Protein AF-A0A8T5M320-F1 (afdb_monomer_lite)

Foldseek 3Di:
DDPVVVVVVVVVVVVVVVVVVVVVDDDDDPVRVVVVCVVVVVVCVVVVVVVVVVVVCVVVVD

Secondary structure (DSSP, 8-state):
--THHHHHHHHHHHHHHHHHHHHHSPPPPHHHHHHHHHHHHHHHHHHHHHHHHHHHHHHHH-

Sequence (62 aa):
MDVQETKKYKVKRFIKETIRVLRITKKPNKQEYTSVVKVTGLGILIIGALGFIIFLLKHLLI

pLDDT: mean 86.16, std 12.89, range [43.75, 97.5]

Structure (mmCIF, N/CA/C/O backbone):
data_AF-A0A8T5M320-F1
#
_entry.id   AF-A0A8T5M320-F1
#
loop_
_atom_site.group_PDB
_atom_site.id
_atom_site.type_symbol
_atom_site.label_atom_id
_atom_site.label_alt_id
_atom_site.label_comp_id
_atom_site.label_asym_id
_atom_site.label_entity_id
_atom_site.label_seq_id
_atom_site.pdbx_PDB_ins_code
_atom_site.Cartn_x
_atom_site.Cartn_y
_atom_site.Cartn_z
_atom_site.occupancy
_atom_site.B_iso_or_equiv
_atom_site.auth_seq_id
_atom_site.auth_comp_id
_atom_site.auth_asym_id
_atom_site.auth_atom_id
_atom_site.pdbx_PDB_model_num
ATOM 1 N N . MET A 1 1 ? -44.878 13.379 15.371 1.00 50.16 1 MET A N 1
ATOM 2 C CA . MET A 1 1 ? -44.301 12.015 15.366 1.00 50.16 1 MET A CA 1
ATOM 3 C C . MET A 1 1 ? -43.002 12.080 14.583 1.00 50.16 1 MET A C 1
ATOM 5 O O . MET A 1 1 ? -43.001 12.045 13.357 1.00 50.16 1 MET A O 1
ATOM 9 N N . ASP A 1 2 ? -41.911 12.308 15.305 1.00 43.75 2 ASP A N 1
ATOM 10 C CA . ASP A 1 2 ? -40.651 12.816 14.770 1.00 43.75 2 ASP A CA 1
ATOM 11 C C . ASP A 1 2 ? -39.747 11.689 14.268 1.00 43.75 2 ASP A C 1
ATOM 13 O O . ASP A 1 2 ? -38.987 11.061 15.004 1.00 43.75 2 ASP A O 1
ATOM 17 N N . VAL A 1 3 ? -39.800 11.469 12.954 1.00 61.31 3 VAL A N 1
ATOM 18 C CA . VAL A 1 3 ? -38.983 10.511 12.184 1.00 61.31 3 VAL A CA 1
ATOM 19 C C . VAL A 1 3 ? -37.465 10.662 12.448 1.00 61.31 3 VAL A C 1
ATOM 21 O O . VAL A 1 3 ? -36.692 9.734 12.207 1.00 61.31 3 VAL A O 1
ATOM 24 N N . GLN A 1 4 ? -37.011 11.795 12.998 1.00 56.47 4 GLN A N 1
ATOM 25 C CA . GLN A 1 4 ? -35.599 12.112 13.247 1.00 56.47 4 GLN A CA 1
ATOM 26 C C . GLN A 1 4 ? -34.946 11.356 14.416 1.00 56.47 4 GLN A C 1
ATOM 28 O O . GLN A 1 4 ? -33.730 11.142 14.368 1.00 56.47 4 GLN A O 1
ATOM 33 N N . GLU A 1 5 ? -35.699 10.871 15.409 1.00 58.28 5 GLU A N 1
ATOM 34 C CA . GLU A 1 5 ? -35.106 10.048 16.475 1.00 58.28 5 GLU A CA 1
ATOM 35 C C . GLU A 1 5 ? -34.577 8.715 15.913 1.00 58.28 5 GLU A C 1
ATOM 37 O O . GLU A 1 5 ? -33.420 8.349 16.138 1.00 58.28 5 GLU A O 1
ATOM 42 N N . THR A 1 6 ? -35.365 8.026 15.080 1.00 61.88 6 THR A N 1
ATOM 43 C CA .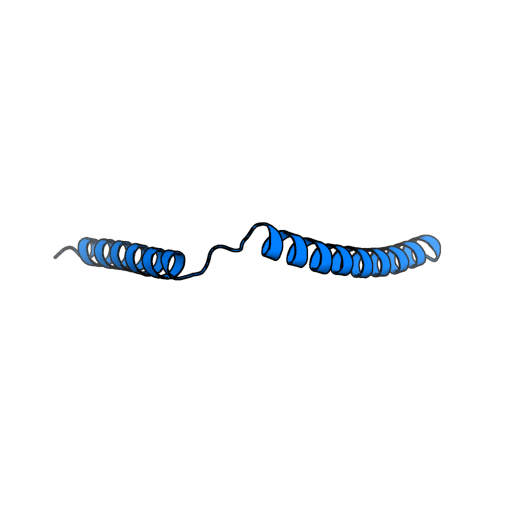 THR A 1 6 ? -35.029 6.682 14.568 1.00 61.88 6 THR A CA 1
ATOM 44 C C . THR A 1 6 ? -33.716 6.623 13.771 1.00 61.88 6 THR A C 1
ATOM 46 O O . THR A 1 6 ? -32.950 5.663 13.913 1.00 61.88 6 THR A O 1
ATOM 49 N N . LYS A 1 7 ? -33.394 7.659 12.977 1.00 59.81 7 LYS A N 1
ATOM 50 C CA . LYS A 1 7 ? -32.120 7.741 12.234 1.00 59.81 7 LYS A CA 1
ATOM 51 C C . LYS A 1 7 ? -30.918 7.909 13.165 1.00 59.81 7 LYS A C 1
ATOM 53 O O . LYS A 1 7 ? -29.914 7.217 12.984 1.00 59.81 7 LYS A O 1
ATOM 58 N N . LYS A 1 8 ? -31.017 8.779 14.179 1.00 63.94 8 LYS A N 1
ATOM 59 C CA . LYS A 1 8 ? -29.942 8.992 15.166 1.00 63.94 8 LYS A CA 1
ATOM 60 C C . LYS A 1 8 ? -29.650 7.715 15.957 1.00 63.94 8 LYS A C 1
ATOM 62 O O . LYS A 1 8 ? -28.478 7.397 16.167 1.00 63.94 8 LYS A O 1
ATOM 67 N N . TYR A 1 9 ? -30.679 6.958 16.341 1.00 72.44 9 TYR A N 1
ATOM 68 C CA . TYR A 1 9 ? -30.493 5.684 17.044 1.00 72.44 9 TYR A CA 1
ATOM 69 C C . TYR A 1 9 ? -29.833 4.616 16.176 1.00 72.44 9 TYR A C 1
ATOM 71 O O . TYR A 1 9 ? -28.924 3.933 16.650 1.00 72.44 9 TYR A O 1
ATOM 79 N N . LYS A 1 10 ? -30.220 4.506 14.897 1.00 76.25 10 LYS A N 1
ATOM 80 C CA . LYS A 1 10 ? -29.582 3.569 13.962 1.00 76.25 10 LYS A CA 1
ATOM 81 C C . LYS A 1 10 ? -28.090 3.862 13.802 1.00 76.25 10 LYS A C 1
ATOM 83 O O . LYS A 1 10 ? -27.285 2.970 14.037 1.00 76.25 10 LYS A O 1
ATOM 88 N N . VAL A 1 11 ? -27.701 5.101 13.491 1.00 83.44 11 VAL A N 1
ATOM 89 C CA . VAL A 1 11 ? -26.281 5.459 13.274 1.00 83.44 11 VAL A CA 1
ATOM 90 C C . VAL A 1 11 ? -25.440 5.253 14.536 1.00 83.44 11 VAL A C 1
ATOM 92 O O . VAL A 1 11 ? -24.362 4.666 14.462 1.00 83.44 11 VAL A O 1
ATOM 95 N N . LYS A 1 12 ? -25.940 5.658 15.713 1.00 82.19 12 LYS A N 1
ATOM 96 C CA . LYS A 1 12 ? -25.243 5.416 16.989 1.00 82.19 12 LYS A CA 1
ATOM 97 C C . LYS A 1 12 ? -25.032 3.925 17.256 1.00 82.19 12 LYS A C 1
ATOM 99 O O . LYS A 1 12 ? -23.968 3.539 17.738 1.00 82.19 12 LYS A O 1
ATOM 104 N N . ARG A 1 13 ? -26.024 3.089 16.934 1.00 83.75 13 ARG A N 1
ATOM 105 C CA . ARG A 1 13 ? -25.921 1.633 17.063 1.00 83.75 13 ARG A CA 1
ATOM 106 C C . ARG A 1 13 ? -24.901 1.050 16.085 1.00 83.75 13 ARG A C 1
ATOM 108 O O . ARG A 1 13 ? -24.035 0.308 16.533 1.00 83.75 13 ARG A O 1
ATOM 115 N N . PHE A 1 14 ? -24.933 1.450 14.812 1.00 85.12 14 PHE A N 1
ATOM 116 C CA . PHE A 1 14 ? -23.959 1.007 13.808 1.00 85.12 14 PHE A CA 1
ATOM 117 C C . PHE A 1 14 ? -22.525 1.363 14.203 1.00 85.12 14 PHE A C 1
ATOM 119 O O . PHE A 1 14 ? -21.664 0.494 14.197 1.00 85.12 14 PHE A O 1
ATOM 126 N N . ILE A 1 15 ? -22.264 2.601 14.635 1.00 88.12 15 ILE A N 1
ATOM 127 C CA . ILE A 1 15 ? -20.925 3.007 15.091 1.00 88.12 15 ILE A CA 1
ATOM 128 C C . ILE A 1 15 ? -20.478 2.161 16.292 1.00 88.12 15 ILE A C 1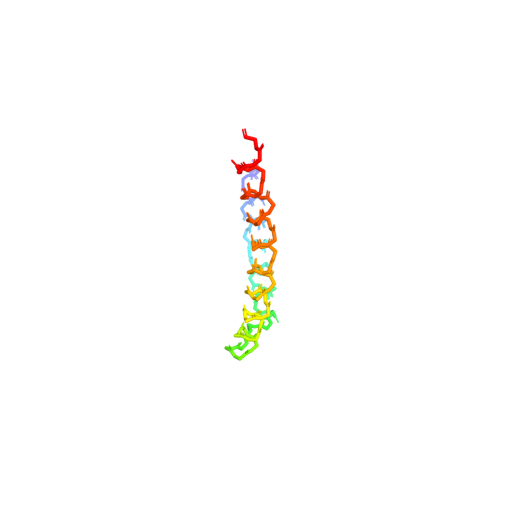
ATOM 130 O O . ILE A 1 15 ? -19.340 1.695 16.334 1.00 88.12 15 ILE A O 1
ATOM 134 N N . LYS A 1 16 ? -21.373 1.915 17.259 1.00 87.19 16 LYS A N 1
ATOM 135 C CA . LYS A 1 16 ? -21.072 1.093 18.440 1.00 87.19 16 LYS A CA 1
ATOM 136 C C . LYS A 1 16 ? -20.756 -0.362 18.071 1.00 87.19 16 LYS A C 1
ATOM 138 O O . LYS A 1 16 ? -19.856 -0.954 18.666 1.00 87.19 16 LYS A O 1
ATOM 143 N N . GLU A 1 17 ? -21.471 -0.927 17.101 1.00 87.94 17 GLU A N 1
ATOM 144 C CA . GLU A 1 17 ? -21.225 -2.274 16.576 1.00 87.94 17 GLU A CA 1
ATOM 145 C C . GLU A 1 17 ? -19.897 -2.335 15.796 1.00 87.94 17 GLU A C 1
ATOM 147 O O . GLU A 1 17 ? -19.067 -3.194 16.095 1.00 87.94 17 GLU A O 1
ATOM 152 N N . THR A 1 18 ? -19.613 -1.369 14.914 1.00 89.00 18 THR A N 1
ATOM 153 C CA . THR A 1 18 ? -18.343 -1.278 14.166 1.00 89.00 18 THR A CA 1
ATOM 154 C C . THR A 1 18 ? -17.131 -1.156 15.090 1.00 89.00 18 THR A C 1
ATOM 156 O O . THR A 1 18 ? -16.131 -1.842 14.893 1.00 89.00 18 THR A O 1
ATOM 159 N N . ILE A 1 19 ? -17.214 -0.337 16.143 1.00 88.56 19 ILE A N 1
ATOM 160 C CA . ILE A 1 19 ? -16.131 -0.203 17.131 1.00 88.56 19 ILE A CA 1
ATOM 161 C C . ILE A 1 19 ? -15.880 -1.531 17.851 1.00 88.56 19 ILE A C 1
ATOM 163 O O . ILE A 1 19 ? -14.729 -1.876 18.113 1.00 88.56 19 ILE A O 1
ATOM 167 N N . ARG A 1 20 ? -16.933 -2.298 18.165 1.00 90.12 20 ARG A N 1
ATOM 168 C CA . ARG A 1 20 ? -16.783 -3.611 18.806 1.00 90.12 20 ARG A CA 1
ATOM 169 C C . ARG A 1 20 ? -16.039 -4.589 17.893 1.00 90.12 20 ARG A C 1
ATOM 171 O O . ARG A 1 20 ? -15.160 -5.294 18.377 1.00 90.12 20 ARG A O 1
ATOM 178 N N . VAL A 1 21 ? -16.342 -4.586 16.594 1.00 90.94 21 VAL A N 1
ATOM 179 C CA 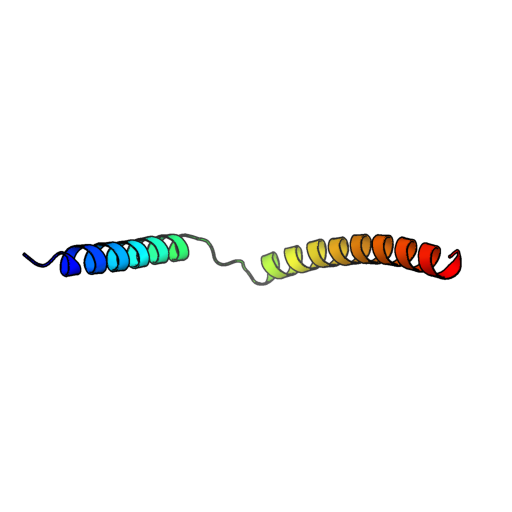. VAL A 1 21 ? -15.636 -5.410 15.599 1.00 90.94 21 VAL A CA 1
ATOM 180 C C . VAL A 1 21 ? -14.175 -4.974 15.465 1.00 90.94 21 VAL A C 1
ATOM 182 O O . VAL A 1 21 ? -13.282 -5.803 15.578 1.00 90.94 21 VAL A O 1
ATOM 185 N N . LEU A 1 22 ? -13.892 -3.676 15.346 1.00 87.44 22 LEU A N 1
ATOM 186 C CA . LEU A 1 22 ? -12.510 -3.170 15.292 1.00 87.44 22 LEU A CA 1
ATOM 187 C C . LEU A 1 22 ? -11.692 -3.514 16.549 1.00 87.44 22 LEU A C 1
ATOM 189 O O . LEU A 1 22 ? -10.469 -3.618 16.495 1.00 87.44 22 LEU A O 1
ATOM 193 N N . ARG A 1 23 ? -12.358 -3.700 17.693 1.00 85.44 23 ARG A N 1
ATOM 194 C CA . ARG A 1 23 ? -11.718 -4.105 18.949 1.00 85.44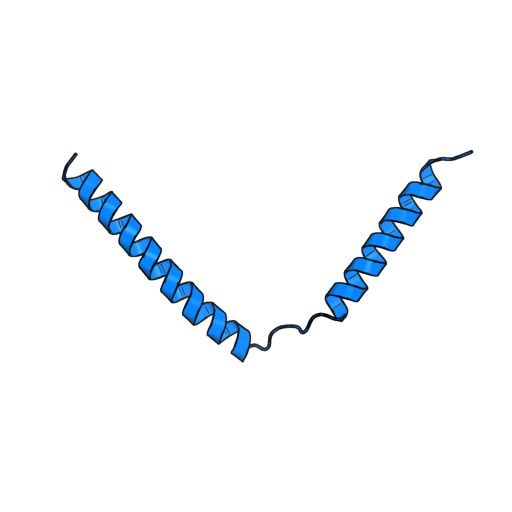 23 ARG A CA 1
ATOM 195 C C . ARG A 1 23 ? -11.491 -5.617 19.054 1.00 85.44 23 ARG A C 1
ATOM 197 O O . ARG A 1 23 ? -10.601 -6.016 19.796 1.00 85.44 23 ARG A O 1
ATOM 204 N N . ILE A 1 24 ? -12.272 -6.437 18.338 1.00 88.88 24 ILE A N 1
ATOM 205 C CA . ILE A 1 24 ? -12.081 -7.899 18.264 1.00 88.88 24 ILE A CA 1
ATOM 206 C C . ILE A 1 24 ? -10.934 -8.268 17.317 1.00 88.88 24 ILE A C 1
ATOM 208 O O . ILE A 1 24 ? -10.290 -9.300 17.493 1.00 88.88 24 ILE A O 1
ATOM 212 N N . THR A 1 25 ? -10.665 -7.432 16.309 1.00 87.38 25 THR A N 1
ATOM 213 C CA . THR A 1 25 ? -9.585 -7.678 15.350 1.00 87.38 25 THR A CA 1
ATOM 214 C C . THR A 1 25 ? -8.215 -7.489 15.998 1.00 87.38 25 THR A C 1
ATOM 216 O O . THR A 1 25 ? -7.953 -6.479 16.653 1.00 87.38 25 THR A O 1
ATOM 219 N N . LYS A 1 26 ? -7.312 -8.452 15.786 1.00 81.12 26 LYS A N 1
ATOM 220 C CA . LYS A 1 26 ? -5.929 -8.393 16.271 1.00 81.12 26 LYS A CA 1
ATOM 221 C C . LYS A 1 26 ? -5.184 -7.262 15.557 1.00 81.12 26 LYS A C 1
ATOM 223 O O . LYS A 1 26 ? -5.006 -7.304 14.342 1.00 81.12 26 LYS A O 1
ATOM 228 N N . LYS A 1 27 ? -4.715 -6.262 16.310 1.00 85.38 27 LYS A N 1
ATOM 229 C CA . LYS A 1 27 ? -3.801 -5.245 15.772 1.00 85.38 27 LYS A CA 1
ATOM 230 C C . LYS A 1 27 ? -2.484 -5.937 15.381 1.00 85.38 27 LYS A C 1
ATOM 232 O O . LYS A 1 27 ? -1.933 -6.644 16.228 1.00 85.38 27 LYS A O 1
ATOM 237 N N . PRO A 1 28 ? -1.979 -5.753 14.147 1.00 84.81 28 PRO A N 1
ATOM 238 C CA . PRO A 1 28 ? -0.770 -6.435 13.699 1.00 84.81 28 PRO A CA 1
ATOM 239 C C . PRO A 1 28 ? 0.419 -6.046 14.577 1.00 84.81 28 PRO A C 1
ATOM 241 O O . PRO A 1 28 ? 0.572 -4.880 14.965 1.00 84.81 28 PRO A O 1
ATOM 244 N N . ASN A 1 29 ? 1.270 -7.022 14.890 1.00 90.69 29 ASN A N 1
ATOM 245 C CA . ASN A 1 29 ? 2.522 -6.741 15.585 1.00 90.69 29 ASN A CA 1
ATOM 246 C C . ASN A 1 29 ? 3.501 -6.026 14.632 1.00 90.69 29 ASN A C 1
ATOM 248 O O . ASN A 1 29 ? 3.451 -6.217 13.417 1.00 90.69 29 ASN A O 1
ATOM 252 N N . LYS A 1 30 ? 4.443 -5.235 15.164 1.00 89.44 30 LYS A N 1
ATOM 253 C CA . LYS A 1 30 ? 5.462 -4.531 14.358 1.00 89.44 30 LYS A CA 1
ATOM 254 C C . LYS A 1 30 ? 6.258 -5.489 13.461 1.00 89.44 30 LYS A C 1
ATOM 256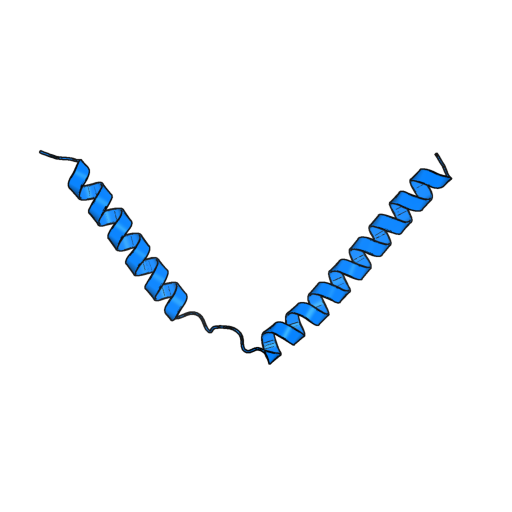 O O . LYS A 1 30 ? 6.606 -5.120 12.342 1.00 89.44 30 LYS A O 1
ATOM 261 N N . GLN A 1 31 ? 6.517 -6.710 13.930 1.00 90.69 31 GLN A N 1
ATOM 262 C CA . GLN A 1 31 ? 7.202 -7.746 13.152 1.00 90.69 31 GLN A CA 1
ATOM 263 C C . GLN A 1 31 ? 6.351 -8.236 11.970 1.00 90.69 31 GLN A C 1
ATOM 265 O O . GLN A 1 31 ? 6.818 -8.185 10.838 1.00 90.69 31 GLN A O 1
ATOM 270 N N . GLU A 1 32 ? 5.092 -8.624 12.214 1.00 90.06 32 GLU A N 1
ATOM 271 C CA . GLU A 1 32 ? 4.140 -9.047 11.170 1.00 90.06 32 GLU A CA 1
ATOM 272 C C . GLU A 1 32 ? 3.964 -7.943 10.114 1.00 90.06 32 GLU A C 1
ATOM 274 O O . GLU A 1 32 ? 4.085 -8.198 8.917 1.00 90.06 32 GLU A O 1
ATOM 279 N N . TYR A 1 33 ? 3.773 -6.696 10.559 1.00 92.81 33 TYR A N 1
ATOM 280 C CA . TYR A 1 33 ? 3.653 -5.536 9.676 1.00 92.81 33 TYR A CA 1
ATOM 281 C C . TYR A 1 33 ? 4.891 -5.353 8.795 1.00 92.81 33 TYR A C 1
ATOM 283 O O . TYR A 1 33 ? 4.774 -5.184 7.585 1.00 92.81 33 TYR A O 1
ATOM 291 N N . THR A 1 34 ? 6.085 -5.423 9.386 1.00 92.94 34 THR A N 1
ATOM 292 C CA . THR A 1 34 ? 7.340 -5.242 8.646 1.00 92.94 34 THR A CA 1
ATOM 293 C C . THR A 1 34 ? 7.545 -6.347 7.614 1.00 92.94 34 THR A C 1
ATOM 295 O O . THR A 1 34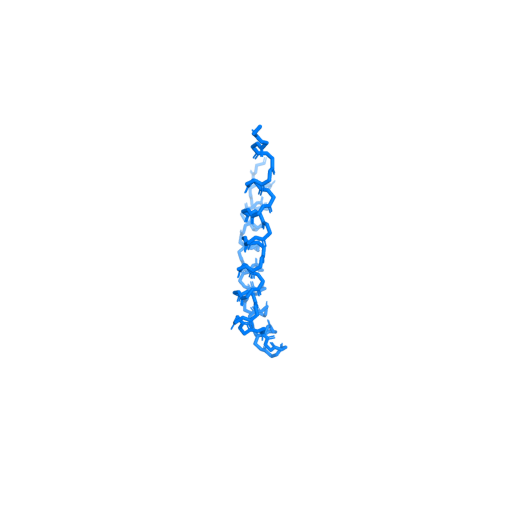 ? 7.983 -6.062 6.502 1.00 92.94 34 THR A O 1
ATOM 298 N N . SER A 1 35 ? 7.212 -7.595 7.949 1.00 94.25 35 SER A N 1
ATOM 299 C CA . SER A 1 35 ? 7.291 -8.714 7.006 1.00 94.25 35 SER A CA 1
ATOM 300 C C . SER A 1 35 ? 6.344 -8.523 5.825 1.00 94.25 35 SER A C 1
ATOM 302 O O . SER A 1 35 ? 6.773 -8.660 4.682 1.00 94.25 35 SER A O 1
ATOM 304 N N . VAL A 1 36 ? 5.093 -8.131 6.084 1.00 94.81 36 VAL A N 1
ATOM 305 C CA . VAL A 1 36 ? 4.121 -7.836 5.022 1.00 94.81 36 VAL A CA 1
ATOM 306 C C . VAL A 1 36 ? 4.621 -6.687 4.148 1.00 94.81 36 VAL A C 1
ATOM 308 O O . VAL A 1 36 ? 4.734 -6.856 2.942 1.00 94.81 36 VAL A O 1
ATOM 311 N N . VAL A 1 37 ? 5.012 -5.553 4.735 1.00 96.25 37 VAL A N 1
ATOM 312 C CA . VAL A 1 37 ? 5.498 -4.384 3.980 1.00 96.25 37 VAL A CA 1
ATOM 313 C C . VAL A 1 37 ? 6.712 -4.720 3.116 1.00 96.25 37 VAL A C 1
ATOM 315 O O . VAL A 1 37 ? 6.785 -4.256 1.982 1.00 96.25 37 VAL A O 1
ATOM 318 N N . LYS A 1 38 ? 7.647 -5.540 3.608 1.00 95.50 38 LYS A N 1
ATOM 319 C CA . LYS A 1 38 ? 8.812 -5.974 2.823 1.00 95.50 38 LYS A CA 1
ATOM 320 C C . LYS A 1 38 ? 8.402 -6.781 1.594 1.00 95.50 38 LYS A C 1
ATOM 322 O O . LYS A 1 38 ? 8.871 -6.483 0.502 1.00 95.50 38 LYS A O 1
ATOM 327 N N . VAL A 1 39 ? 7.522 -7.768 1.759 1.00 96.31 39 VAL A N 1
ATOM 328 C CA . VAL A 1 39 ? 7.066 -8.623 0.651 1.00 96.31 39 VAL A CA 1
ATOM 329 C C . VAL A 1 39 ? 6.235 -7.818 -0.349 1.00 96.31 39 VAL A C 1
ATOM 331 O O . VAL A 1 39 ? 6.505 -7.860 -1.549 1.00 96.31 39 VAL A O 1
ATOM 334 N N . THR A 1 40 ? 5.271 -7.029 0.129 1.00 96.56 40 THR A N 1
ATOM 335 C CA . THR A 1 40 ? 4.418 -6.203 -0.735 1.00 96.56 40 THR A CA 1
ATOM 336 C C . THR A 1 40 ? 5.227 -5.123 -1.449 1.00 96.56 40 THR A C 1
ATOM 338 O O . THR A 1 40 ? 5.031 -4.899 -2.640 1.00 96.56 40 THR A O 1
ATOM 341 N N . GLY A 1 41 ? 6.170 -4.481 -0.754 1.00 97.19 41 GLY A N 1
ATOM 342 C CA . GLY A 1 41 ? 7.058 -3.478 -1.337 1.00 97.19 41 GLY A CA 1
ATOM 343 C C . GLY A 1 41 ? 7.924 -4.053 -2.454 1.00 97.19 41 GLY A C 1
ATOM 344 O O . GLY A 1 41 ? 8.055 -3.432 -3.505 1.00 97.19 41 GLY A O 1
ATOM 345 N N . LEU A 1 42 ? 8.442 -5.269 -2.271 1.00 97.44 42 LEU A N 1
ATOM 346 C CA . LEU A 1 42 ? 9.230 -5.961 -3.289 1.00 97.44 42 LEU A CA 1
ATOM 347 C C . LEU A 1 42 ? 8.373 -6.324 -4.516 1.00 97.44 42 LEU A C 1
ATOM 349 O O . LEU A 1 42 ? 8.808 -6.119 -5.647 1.00 97.44 42 LEU A O 1
ATOM 353 N N . GLY A 1 43 ? 7.125 -6.756 -4.307 1.00 96.81 43 GLY A N 1
ATOM 354 C CA . GLY A 1 43 ? 6.169 -7.003 -5.391 1.00 96.81 43 GLY A CA 1
ATOM 355 C C . GLY A 1 43 ? 5.815 -5.744 -6.191 1.00 96.81 43 GLY A C 1
ATOM 356 O O . GLY A 1 43 ? 5.846 -5.768 -7.421 1.00 96.81 43 GLY A O 1
ATOM 357 N N . ILE A 1 44 ? 5.540 -4.625 -5.511 1.00 97.50 44 ILE A N 1
ATOM 358 C CA . ILE A 1 44 ? 5.247 -3.336 -6.165 1.00 97.50 44 ILE A CA 1
ATOM 359 C C . ILE A 1 44 ? 6.449 -2.862 -6.984 1.00 97.50 44 ILE A C 1
ATOM 361 O O . ILE A 1 44 ? 6.267 -2.376 -8.097 1.00 97.50 44 ILE A O 1
ATOM 365 N N . LEU A 1 45 ? 7.668 -3.024 -6.466 1.00 97.44 45 LEU A N 1
ATOM 366 C CA . LEU A 1 45 ? 8.886 -2.615 -7.161 1.00 97.44 45 LEU A CA 1
ATOM 367 C C . LEU A 1 45 ? 9.075 -3.411 -8.459 1.00 97.44 45 LEU A C 1
ATOM 369 O O . LEU A 1 45 ? 9.335 -2.815 -9.499 1.00 97.44 45 LEU A O 1
ATOM 373 N N . ILE A 1 46 ? 8.860 -4.731 -8.432 1.00 97.44 46 ILE A N 1
ATOM 374 C CA . ILE A 1 46 ? 8.941 -5.582 -9.630 1.00 97.44 46 ILE A CA 1
ATOM 375 C C . ILE A 1 46 ? 7.890 -5.173 -10.667 1.00 97.44 46 ILE A C 1
ATOM 377 O O . ILE A 1 46 ? 8.226 -4.951 -11.828 1.00 97.44 46 ILE A O 1
ATOM 381 N N . ILE A 1 47 ? 6.625 -5.043 -10.258 1.00 97.25 47 ILE A N 1
ATOM 382 C CA . ILE A 1 47 ? 5.532 -4.678 -11.172 1.00 97.25 47 ILE A CA 1
ATOM 383 C C . ILE A 1 47 ? 5.762 -3.273 -11.746 1.00 97.25 47 ILE A C 1
ATOM 385 O O . ILE A 1 47 ? 5.604 -3.059 -12.948 1.00 97.25 47 ILE A O 1
ATOM 389 N N . GLY A 1 48 ? 6.187 -2.328 -10.905 1.00 96.31 48 GLY A N 1
ATOM 390 C CA . GLY A 1 48 ? 6.526 -0.967 -11.307 1.00 96.31 48 GLY A CA 1
ATOM 391 C C . GLY A 1 48 ? 7.697 -0.923 -12.285 1.00 96.31 48 GLY A C 1
ATOM 392 O O . GLY A 1 48 ? 7.611 -0.227 -13.291 1.00 96.31 48 GLY A O 1
ATOM 393 N N . ALA A 1 49 ? 8.753 -1.706 -12.048 1.00 97.06 49 ALA A N 1
ATOM 394 C CA . ALA A 1 49 ? 9.897 -1.806 -12.950 1.00 97.06 49 ALA A CA 1
ATOM 395 C C . ALA A 1 49 ? 9.507 -2.414 -14.303 1.00 97.06 49 ALA A C 1
ATOM 397 O O . ALA A 1 49 ? 9.908 -1.893 -15.338 1.00 97.06 49 ALA A O 1
ATOM 398 N N . LEU A 1 50 ? 8.681 -3.464 -14.318 1.00 97.12 50 LEU A N 1
ATOM 399 C CA . LEU A 1 50 ? 8.177 -4.059 -15.560 1.00 97.12 50 LEU A CA 1
ATOM 400 C C . LEU A 1 50 ? 7.342 -3.058 -16.367 1.00 97.12 50 LEU A C 1
ATOM 402 O O . LEU A 1 50 ? 7.582 -2.878 -17.560 1.00 97.12 50 LEU A O 1
ATOM 406 N N . GLY A 1 51 ? 6.407 -2.359 -15.717 1.00 95.19 51 GLY A N 1
ATOM 407 C CA . GLY A 1 51 ? 5.624 -1.303 -16.361 1.00 95.19 51 GLY A CA 1
ATOM 408 C C . GLY A 1 51 ? 6.496 -0.147 -16.860 1.00 95.19 51 GLY A C 1
ATOM 409 O O . GLY A 1 51 ? 6.289 0.351 -17.967 1.00 95.19 51 GLY A O 1
ATOM 410 N N . PHE A 1 52 ? 7.509 0.238 -16.082 1.00 95.50 52 PHE A N 1
ATOM 411 C CA . PHE A 1 52 ? 8.465 1.279 -16.447 1.00 95.50 52 PHE A CA 1
ATOM 412 C C . PHE A 1 52 ? 9.308 0.889 -17.664 1.00 95.50 52 PHE A C 1
ATOM 414 O O . PHE A 1 52 ? 9.454 1.698 -18.574 1.00 95.50 52 PHE A O 1
ATOM 421 N N . ILE A 1 53 ? 9.806 -0.349 -17.730 1.00 95.94 53 ILE A N 1
ATOM 422 C CA . ILE A 1 53 ? 10.567 -0.853 -18.881 1.00 95.94 53 ILE A CA 1
ATOM 423 C C . ILE A 1 53 ? 9.702 -0.826 -20.144 1.00 95.94 53 ILE A C 1
ATOM 425 O O . ILE A 1 53 ? 10.152 -0.335 -21.176 1.00 95.94 53 ILE A O 1
ATOM 429 N N . ILE A 1 54 ? 8.450 -1.289 -20.068 1.00 94.56 54 ILE A N 1
ATOM 430 C CA . ILE A 1 54 ? 7.523 -1.262 -21.212 1.00 94.56 54 ILE A CA 1
ATOM 431 C C . ILE A 1 54 ? 7.268 0.180 -21.670 1.00 94.56 54 ILE A C 1
ATOM 433 O O . ILE A 1 54 ? 7.295 0.464 -22.867 1.00 94.56 54 ILE A O 1
ATOM 437 N N . PHE A 1 55 ? 7.048 1.101 -20.730 1.00 94.12 55 PHE A N 1
ATOM 438 C CA . PHE A 1 55 ? 6.858 2.517 -21.039 1.00 94.12 55 PHE A CA 1
ATOM 439 C C . PHE A 1 55 ? 8.097 3.137 -21.693 1.00 94.12 55 PHE A C 1
ATOM 441 O O . PHE A 1 55 ? 7.971 3.855 -22.682 1.00 94.12 55 PHE A O 1
ATOM 448 N N . LEU A 1 56 ? 9.286 2.835 -21.172 1.00 93.94 56 LEU A N 1
ATOM 449 C CA . LEU A 1 56 ? 10.550 3.364 -21.671 1.00 93.94 56 LEU A CA 1
ATOM 450 C C . LEU A 1 56 ? 10.847 2.847 -23.081 1.00 93.94 56 LEU A C 1
ATOM 452 O O . LEU A 1 56 ? 11.206 3.634 -23.951 1.00 93.94 56 LEU A O 1
ATOM 456 N N . LEU A 1 57 ? 10.610 1.557 -23.338 1.00 93.06 57 LEU A N 1
ATOM 457 C CA . LEU A 1 57 ? 10.715 0.977 -24.678 1.00 93.06 57 LEU A CA 1
ATOM 458 C C . LEU A 1 57 ? 9.724 1.618 -25.650 1.00 93.06 57 LEU A C 1
ATOM 460 O O . LEU A 1 57 ? 10.104 1.964 -26.764 1.00 93.06 57 LEU A O 1
ATOM 464 N N . LYS A 1 58 ? 8.471 1.826 -25.225 1.00 94.06 58 LYS A N 1
ATOM 465 C CA . LYS A 1 58 ? 7.477 2.528 -26.041 1.00 94.06 58 LYS A CA 1
ATOM 466 C C . LYS A 1 58 ? 7.926 3.956 -26.359 1.00 94.06 58 LYS A C 1
ATOM 468 O O . LYS A 1 58 ? 7.766 4.385 -27.488 1.00 94.06 58 LYS A O 1
ATOM 473 N N . HIS A 1 59 ? 8.460 4.683 -25.381 1.00 90.56 59 HIS A N 1
ATOM 474 C CA . HIS A 1 59 ? 8.886 6.070 -25.557 1.00 90.56 59 HIS A CA 1
ATOM 475 C C . HIS A 1 59 ? 10.160 6.223 -26.396 1.00 90.56 59 HIS A C 1
ATOM 477 O O . HIS A 1 59 ? 10.363 7.269 -26.991 1.00 90.56 59 HIS A O 1
ATOM 483 N N . LEU A 1 60 ? 11.032 5.212 -26.413 1.00 88.75 60 LEU A N 1
ATOM 484 C CA . LEU A 1 60 ? 12.250 5.234 -27.223 1.00 88.75 60 LEU A CA 1
ATOM 485 C C . LEU A 1 60 ? 12.001 4.792 -28.675 1.00 88.75 60 LEU A C 1
ATOM 487 O O . LEU A 1 60 ? 12.716 5.226 -29.572 1.00 88.75 60 LEU A O 1
ATOM 491 N N . LEU A 1 61 ? 11.038 3.888 -28.892 1.00 81.56 61 LEU A N 1
ATOM 492 C CA . LEU A 1 61 ? 10.743 3.303 -30.204 1.00 81.56 61 LEU A CA 1
ATOM 493 C C . LEU A 1 61 ? 9.689 4.093 -31.000 1.00 81.56 61 LEU A C 1
ATOM 495 O O . LEU A 1 61 ? 9.675 3.991 -32.226 1.00 81.56 61 LEU A O 1
ATOM 499 N N . ILE A 1 62 ? 8.816 4.846 -30.318 1.00 71.75 62 ILE A N 1
ATOM 500 C CA . ILE A 1 62 ? 7.828 5.769 -30.907 1.00 71.75 62 ILE A CA 1
ATOM 501 C C . ILE A 1 62 ? 8.300 7.213 -30.743 1.00 71.75 62 ILE A C 1
ATOM 503 O O . ILE A 1 62 ? 8.087 7.995 -31.693 1.00 71.75 62 ILE A O 1
#

Radius of gyration: 23.8 Å; chains: 1; bounding box: 57×22×50 Å